Protein AF-A0A2W4R2D0-F1 (afdb_monomer_lite)

Sequence (110 aa):
MAHEDDGELMQRFARGDLRAFEALHSRHRTALYRYLLRHTRDPDVTSDLFQEVWSRVIASRARYEPRARFRTFLFRIAHRGIRPVARGDRGGHGSRCRDGERPERRPGAG

Radius of gyration: 18.16 Å; chains: 1; bounding box: 39×57×39 Å

Secondary structure (DSSP, 8-state):
-----HHHHHHHHHTT-HHHHHHHHHHHHHHHHHHHHHHH--HHHHHHHHHHHHHHHHHHGGG--TTS-HHHHHHHHHHHHHS---------------------------

Structure (mmCIF, N/CA/C/O backbone):
data_AF-A0A2W4R2D0-F1
#
_entry.id   AF-A0A2W4R2D0-F1
#
loop_
_atom_site.group_PDB
_atom_site.id
_atom_site.type_symbol
_atom_site.label_atom_id
_atom_site.label_alt_id
_atom_site.label_comp_id
_atom_site.label_asym_id
_atom_site.label_entity_id
_atom_site.label_seq_id
_atom_site.pdbx_PDB_ins_code
_atom_site.Cartn_x
_atom_site.Cartn_y
_atom_site.Cartn_z
_atom_site.occupancy
_atom_site.B_iso_or_equiv
_atom_site.auth_seq_id
_atom_site.auth_comp_id
_atom_site.auth_asym_id
_atom_site.auth_atom_id
_atom_site.pdbx_PDB_model_num
ATOM 1 N N . MET A 1 1 ? -12.681 -20.465 6.896 1.00 38.19 1 MET A N 1
ATOM 2 C CA . MET A 1 1 ? -11.744 -19.441 7.409 1.00 38.19 1 MET A CA 1
ATOM 3 C C . MET A 1 1 ? -12.446 -18.108 7.251 1.00 38.19 1 MET A C 1
ATOM 5 O O . MET A 1 1 ? -12.884 -17.831 6.143 1.00 38.19 1 MET A O 1
ATOM 9 N N . ALA A 1 2 ? -12.680 -17.368 8.336 1.00 42.38 2 ALA A N 1
ATOM 10 C CA . ALA A 1 2 ? -13.427 -16.115 8.272 1.00 42.38 2 ALA A CA 1
ATOM 11 C C . ALA A 1 2 ? -12.753 -15.169 7.266 1.00 42.38 2 ALA A C 1
ATOM 13 O O . ALA A 1 2 ? -11.568 -14.853 7.392 1.00 42.38 2 ALA A O 1
ATOM 14 N N . HIS A 1 3 ? -13.485 -14.768 6.228 1.00 50.50 3 HIS A N 1
ATOM 15 C CA . HIS A 1 3 ? -13.050 -13.691 5.353 1.00 50.50 3 HIS A CA 1
ATOM 16 C C . HIS A 1 3 ? -13.191 -12.389 6.147 1.00 50.50 3 HIS A C 1
ATOM 18 O O . HIS A 1 3 ? -14.200 -11.708 6.028 1.00 50.50 3 HIS A O 1
ATOM 24 N N . GLU A 1 4 ? -12.211 -12.073 7.001 1.00 63.88 4 GLU A N 1
ATOM 25 C CA . GLU A 1 4 ? -12.078 -10.717 7.542 1.00 63.88 4 GLU A CA 1
ATOM 26 C C . GLU A 1 4 ? -11.997 -9.762 6.351 1.00 63.88 4 GLU A C 1
ATOM 28 O O . GLU A 1 4 ? -11.105 -9.895 5.499 1.00 63.88 4 GLU A O 1
ATOM 33 N N . ASP A 1 5 ? -12.990 -8.880 6.259 1.00 77.25 5 ASP A N 1
ATOM 34 C CA . ASP A 1 5 ? -13.119 -7.909 5.184 1.00 77.25 5 ASP A CA 1
ATOM 35 C C . ASP A 1 5 ? -11.954 -6.916 5.255 1.00 77.25 5 ASP A C 1
ATOM 37 O O . ASP A 1 5 ? -11.498 -6.540 6.342 1.00 77.25 5 ASP A O 1
ATOM 41 N N . ASP A 1 6 ? -11.466 -6.471 4.095 1.00 78.00 6 ASP A N 1
ATOM 42 C CA . ASP A 1 6 ? -10.367 -5.505 4.028 1.00 78.00 6 ASP A CA 1
ATOM 43 C C . ASP A 1 6 ?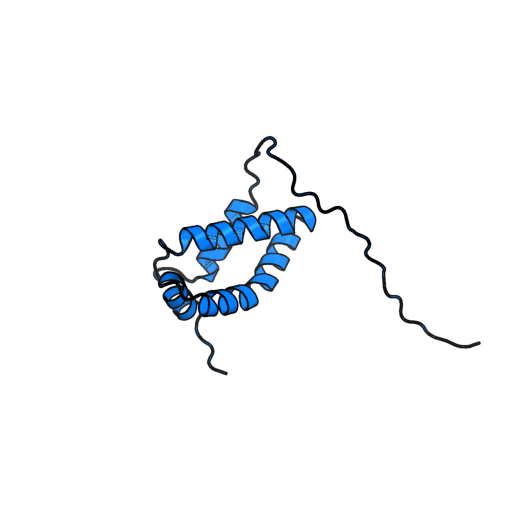 -10.683 -4.234 4.842 1.00 78.00 6 ASP A C 1
ATOM 45 O O . ASP A 1 6 ? -9.779 -3.609 5.401 1.00 78.00 6 ASP A O 1
ATOM 49 N N . GLY A 1 7 ? -11.965 -3.860 4.947 1.00 75.44 7 GLY A N 1
ATOM 50 C CA . GLY A 1 7 ? -12.424 -2.738 5.757 1.00 75.44 7 GLY A CA 1
ATOM 51 C C . GLY A 1 7 ? -12.264 -2.947 7.266 1.00 75.44 7 GLY A C 1
ATOM 52 O O . GLY A 1 7 ? -11.938 -1.995 7.976 1.00 75.44 7 GLY A O 1
ATOM 53 N N . GLU A 1 8 ? -12.447 -4.165 7.778 1.00 82.50 8 GLU A N 1
ATOM 54 C CA . GLU A 1 8 ? -12.295 -4.464 9.209 1.00 82.50 8 GLU A CA 1
ATOM 55 C C . GLU A 1 8 ? -10.818 -4.504 9.612 1.00 82.50 8 GLU A C 1
ATOM 57 O O . GLU A 1 8 ? -10.415 -3.872 10.594 1.00 82.50 8 GLU A O 1
ATOM 62 N N . LEU A 1 9 ? -9.985 -5.155 8.795 1.00 83.56 9 LEU A N 1
ATOM 63 C CA . LEU A 1 9 ? -8.537 -5.178 9.000 1.00 83.56 9 LEU A CA 1
ATOM 64 C C . LEU A 1 9 ? -7.953 -3.760 8.985 1.00 83.56 9 LEU A C 1
ATOM 66 O O . LEU A 1 9 ? -7.088 -3.430 9.797 1.00 83.56 9 LEU A O 1
ATOM 70 N N . MET A 1 10 ? -8.460 -2.884 8.114 1.00 80.38 10 MET A N 1
ATOM 71 C CA . MET A 1 10 ? -7.964 -1.513 8.030 1.00 80.38 10 MET A CA 1
ATOM 72 C C . MET A 1 10 ? -8.386 -0.662 9.234 1.00 80.38 10 MET A C 1
ATOM 74 O O . MET A 1 10 ? -7.611 0.176 9.691 1.00 80.38 10 MET A O 1
ATOM 78 N N . GLN A 1 11 ? -9.573 -0.904 9.799 1.00 82.62 11 GLN A N 1
ATOM 79 C CA . GLN A 1 11 ? -9.995 -0.259 11.047 1.00 82.62 11 GLN A CA 1
ATOM 80 C C . GLN A 1 11 ? -9.126 -0.684 12.232 1.00 82.62 11 GLN A C 1
ATOM 82 O O . GLN A 1 11 ? -8.713 0.164 13.024 1.00 82.62 11 GLN A O 1
ATOM 87 N N . ARG A 1 12 ? -8.806 -1.979 12.346 1.00 85.50 12 ARG A N 1
ATOM 88 C CA . ARG A 1 12 ? -7.878 -2.470 13.376 1.00 85.50 12 ARG A CA 1
ATOM 89 C C . ARG A 1 12 ? -6.481 -1.887 13.181 1.00 85.50 12 ARG A C 1
ATOM 91 O O . ARG A 1 12 ? -5.882 -1.395 14.135 1.00 85.50 12 ARG A O 1
ATOM 98 N N . PHE A 1 13 ? -6.001 -1.828 11.941 1.00 85.19 13 PHE A N 1
ATOM 99 C CA . PHE A 1 13 ? -4.718 -1.203 11.634 1.00 85.19 13 PHE A CA 1
ATOM 100 C C . PHE A 1 13 ? -4.685 0.297 11.958 1.00 85.19 13 PHE A C 1
ATOM 102 O O . PHE A 1 13 ? -3.685 0.787 12.483 1.00 85.19 13 PHE A O 1
ATOM 109 N N . ALA A 1 14 ? -5.773 1.031 11.711 1.00 82.75 14 ALA A N 1
ATOM 110 C CA . ALA A 1 14 ? -5.885 2.441 12.089 1.00 82.75 14 ALA A CA 1
ATOM 111 C C . ALA A 1 14 ? -5.781 2.646 13.613 1.00 82.75 14 ALA A C 1
ATOM 113 O O . ALA A 1 14 ? -5.269 3.671 14.057 1.00 82.75 14 ALA A O 1
ATOM 114 N N . ARG A 1 15 ? -6.192 1.649 14.410 1.00 83.94 15 ARG A N 1
ATOM 115 C CA . ARG A 1 15 ? -6.027 1.615 15.875 1.00 83.94 15 ARG A CA 1
ATOM 116 C C . ARG A 1 15 ? -4.633 1.166 16.335 1.00 83.94 15 ARG A C 1
ATOM 118 O O . ARG A 1 15 ? -4.378 1.152 17.533 1.00 83.94 15 ARG A O 1
ATOM 125 N N . GLY A 1 16 ? -3.737 0.815 15.410 1.00 83.81 16 GLY A N 1
ATOM 126 C CA . GLY A 1 16 ? -2.373 0.369 15.707 1.00 83.81 16 GLY A CA 1
ATOM 127 C C . GLY A 1 16 ? -2.173 -1.149 15.715 1.00 83.81 16 GLY A C 1
ATOM 128 O O . GLY A 1 16 ? -1.087 -1.600 16.069 1.00 83.81 16 GLY A O 1
ATOM 129 N N . ASP A 1 17 ? -3.166 -1.944 15.305 1.00 87.94 17 ASP A N 1
ATOM 130 C CA . ASP A 1 17 ? -3.029 -3.402 15.228 1.00 87.94 17 ASP A CA 1
ATOM 131 C C . ASP A 1 17 ? -2.133 -3.813 14.047 1.00 87.94 17 ASP A C 1
ATOM 133 O O . ASP A 1 17 ? -2.518 -3.737 12.873 1.00 87.94 17 ASP A O 1
ATOM 137 N N . LEU A 1 18 ? -0.914 -4.253 14.364 1.00 85.25 18 LEU A N 1
ATOM 138 C CA . LEU A 1 18 ? 0.060 -4.700 13.371 1.00 85.25 18 LEU A CA 1
ATOM 139 C C . LEU A 1 18 ? -0.343 -6.020 12.699 1.00 85.25 18 LEU A C 1
ATOM 141 O O . LEU A 1 18 ? -0.024 -6.216 11.528 1.00 85.25 18 LEU A O 1
ATOM 145 N N . ARG A 1 19 ? -1.078 -6.905 13.384 1.00 87.94 19 ARG A N 1
ATOM 146 C CA . ARG A 1 19 ? -1.468 -8.209 12.817 1.00 87.94 19 ARG A CA 1
ATOM 147 C C . ARG A 1 19 ? -2.487 -8.031 11.701 1.00 87.94 19 ARG A C 1
ATOM 149 O O . ARG A 1 19 ? -2.425 -8.708 10.674 1.00 87.94 19 ARG A O 1
ATOM 156 N N . ALA A 1 20 ? -3.394 -7.072 11.877 1.00 87.81 20 ALA A N 1
ATOM 157 C CA . ALA A 1 20 ? -4.351 -6.702 10.845 1.00 87.81 20 ALA A CA 1
ATOM 158 C C . ALA A 1 20 ? -3.652 -6.140 9.592 1.00 87.81 20 ALA A C 1
ATOM 160 O O . ALA A 1 20 ? -4.031 -6.458 8.461 1.00 87.81 20 ALA A O 1
ATOM 161 N N . PHE A 1 21 ? -2.576 -5.369 9.787 1.00 84.69 21 PHE A N 1
ATOM 162 C CA . PHE A 1 21 ? -1.721 -4.916 8.693 1.00 84.69 21 PHE A CA 1
ATOM 163 C C . PHE A 1 21 ? -0.996 -6.058 7.998 1.00 84.69 21 PHE A C 1
ATOM 165 O O . PHE A 1 21 ? -1.007 -6.093 6.775 1.00 84.69 21 PHE A O 1
ATOM 172 N N . GLU A 1 22 ? -0.396 -6.997 8.727 1.00 87.50 22 GLU A N 1
ATOM 173 C CA . GLU A 1 22 ? 0.288 -8.140 8.112 1.00 87.50 22 GLU A CA 1
ATOM 174 C C . GLU A 1 22 ? -0.660 -8.969 7.239 1.00 87.50 22 GLU A C 1
ATOM 176 O O . GLU A 1 22 ? -0.293 -9.366 6.129 1.00 87.50 22 GLU A O 1
ATOM 181 N N . ALA A 1 23 ? -1.901 -9.171 7.690 1.00 88.50 23 ALA A N 1
ATOM 182 C CA . ALA A 1 23 ? -2.929 -9.860 6.916 1.00 88.50 23 ALA A CA 1
ATOM 183 C C . ALA A 1 23 ? -3.280 -9.104 5.621 1.00 88.50 23 ALA A C 1
ATOM 185 O O . ALA A 1 23 ? -3.278 -9.701 4.539 1.00 88.50 23 ALA A O 1
ATOM 186 N N . LEU A 1 24 ? -3.522 -7.789 5.703 1.00 85.31 24 LEU A N 1
ATOM 187 C CA . LEU A 1 24 ? -3.752 -6.930 4.531 1.00 85.31 24 LEU A CA 1
ATOM 188 C C . LEU A 1 24 ? -2.545 -6.929 3.589 1.00 85.31 24 LEU A C 1
ATOM 190 O O . LEU A 1 24 ? -2.680 -7.131 2.381 1.00 85.31 24 LEU A O 1
ATOM 194 N N . HIS A 1 25 ? -1.354 -6.736 4.143 1.00 85.44 25 HIS A N 1
ATOM 195 C CA . HIS A 1 25 ? -0.102 -6.680 3.413 1.00 85.44 25 HIS A CA 1
ATOM 196 C C . HIS 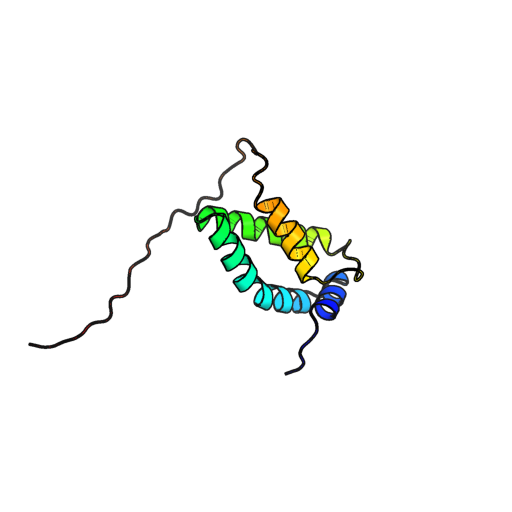A 1 25 ? 0.146 -7.981 2.655 1.00 85.44 25 HIS A C 1
ATOM 198 O O . HIS A 1 25 ? 0.379 -7.956 1.451 1.00 85.44 25 HIS A O 1
ATOM 204 N N . SER A 1 26 ? 0.017 -9.134 3.312 1.00 86.44 26 SER A N 1
ATOM 205 C CA . SER A 1 26 ? 0.243 -10.436 2.680 1.00 86.44 26 SER A CA 1
ATOM 206 C C . SER A 1 26 ? -0.760 -10.734 1.559 1.00 86.44 26 SER A C 1
ATOM 208 O O . SER A 1 26 ? -0.373 -11.285 0.526 1.00 86.44 26 SER A O 1
ATOM 210 N N . ARG A 1 27 ? -2.024 -10.312 1.710 1.00 86.75 27 ARG A N 1
ATOM 211 C CA . ARG A 1 27 ? -3.060 -10.462 0.672 1.00 86.75 27 ARG A CA 1
ATOM 212 C C . ARG A 1 27 ? -2.811 -9.560 -0.537 1.00 86.75 27 ARG A C 1
ATOM 214 O O . ARG A 1 27 ? -2.930 -10.008 -1.676 1.00 86.75 27 ARG A O 1
ATOM 221 N N . HIS A 1 28 ? -2.450 -8.298 -0.304 1.00 85.44 28 HIS A N 1
ATOM 222 C CA . HIS A 1 28 ? -2.347 -7.295 -1.369 1.00 85.44 28 HIS A CA 1
ATOM 223 C C . HIS A 1 28 ? -0.942 -7.172 -1.970 1.00 85.44 28 HIS A C 1
ATOM 225 O O . HIS A 1 28 ? -0.829 -6.714 -3.107 1.00 85.44 28 HIS A O 1
ATOM 231 N N . ARG A 1 29 ? 0.123 -7.628 -1.288 1.00 85.75 29 ARG A N 1
ATOM 232 C CA . ARG A 1 29 ? 1.514 -7.513 -1.776 1.00 85.75 29 ARG A CA 1
ATOM 233 C C . ARG A 1 29 ? 1.693 -8.113 -3.163 1.00 85.75 29 ARG A C 1
ATOM 235 O O . ARG A 1 29 ? 2.261 -7.468 -4.034 1.00 85.75 29 ARG A O 1
ATOM 242 N N . THR A 1 30 ? 1.169 -9.315 -3.400 1.00 86.88 30 THR A N 1
ATOM 243 C CA . THR A 1 30 ? 1.366 -10.030 -4.666 1.00 86.88 30 THR A CA 1
ATOM 244 C C . THR A 1 30 ? 0.600 -9.358 -5.799 1.00 86.88 30 THR A C 1
ATOM 246 O O . THR A 1 30 ? 1.120 -9.233 -6.907 1.00 86.88 30 THR A O 1
ATOM 249 N N . ALA A 1 31 ? -0.621 -8.889 -5.526 1.00 86.56 31 ALA A N 1
ATOM 250 C CA . ALA A 1 31 ? -1.435 -8.173 -6.502 1.00 86.56 31 ALA A CA 1
ATOM 251 C C . ALA A 1 31 ? -0.817 -6.811 -6.857 1.00 86.56 31 ALA A C 1
ATOM 253 O O . ALA A 1 31 ? -0.703 -6.483 -8.038 1.00 86.56 31 ALA A O 1
ATOM 254 N N . LEU A 1 32 ? -0.366 -6.055 -5.851 1.00 86.56 32 LEU A N 1
ATOM 255 C CA . LEU A 1 32 ? 0.290 -4.764 -6.035 1.00 86.56 32 LEU A CA 1
ATOM 256 C C . LEU A 1 32 ? 1.619 -4.913 -6.777 1.00 86.56 32 LEU A C 1
ATOM 258 O O . LEU A 1 32 ? 1.853 -4.196 -7.741 1.00 86.56 32 LEU A O 1
ATOM 262 N N . TYR A 1 33 ? 2.463 -5.865 -6.376 1.00 87.44 33 TYR A N 1
ATOM 263 C CA . TYR A 1 33 ? 3.759 -6.090 -7.013 1.00 87.44 33 TYR A CA 1
ATOM 264 C C . TYR A 1 33 ? 3.595 -6.476 -8.488 1.00 87.44 33 TYR A C 1
ATOM 266 O O . TYR A 1 33 ? 4.236 -5.892 -9.356 1.00 87.44 33 TYR A O 1
ATOM 274 N N . ARG A 1 34 ? 2.665 -7.389 -8.807 1.00 87.88 34 ARG A N 1
ATOM 275 C CA . ARG A 1 34 ? 2.337 -7.742 -10.202 1.00 87.88 34 ARG A CA 1
ATOM 276 C C . ARG A 1 34 ? 1.792 -6.557 -10.996 1.00 87.88 34 ARG A C 1
ATOM 278 O O . ARG A 1 34 ? 2.097 -6.427 -12.180 1.00 87.88 34 ARG A O 1
ATOM 285 N N . TYR A 1 35 ? 0.978 -5.714 -10.364 1.00 86.94 35 TYR A N 1
ATOM 286 C CA . TYR A 1 35 ? 0.454 -4.503 -10.985 1.00 86.94 35 TYR A CA 1
ATOM 287 C C . TYR A 1 35 ? 1.579 -3.516 -11.301 1.00 86.94 35 TYR A C 1
ATOM 289 O O . TYR A 1 35 ? 1.683 -3.077 -12.442 1.00 86.94 35 TYR A O 1
ATOM 297 N N . LEU A 1 36 ? 2.450 -3.221 -10.333 1.00 86.50 36 LEU A N 1
ATOM 298 C CA . LEU A 1 36 ? 3.597 -2.332 -10.512 1.00 86.50 36 LEU A CA 1
ATOM 299 C C . LEU A 1 36 ? 4.547 -2.867 -11.587 1.00 86.50 36 LEU A C 1
ATOM 301 O O . LEU A 1 36 ? 4.827 -2.143 -12.536 1.00 86.50 36 LEU A O 1
ATOM 305 N N . LEU A 1 37 ? 4.913 -4.151 -11.528 1.00 87.81 37 LEU A N 1
ATOM 306 C CA . LEU A 1 37 ? 5.797 -4.792 -12.505 1.00 87.81 37 LEU A CA 1
ATOM 307 C C . LEU A 1 37 ? 5.250 -4.719 -13.938 1.00 87.81 37 LEU A C 1
ATOM 309 O O . LEU A 1 37 ? 6.011 -4.533 -14.884 1.00 87.81 37 LEU A O 1
ATOM 313 N N . ARG A 1 38 ? 3.926 -4.825 -14.123 1.00 87.69 38 ARG A N 1
ATOM 314 C CA . ARG A 1 38 ? 3.296 -4.644 -15.443 1.00 87.69 38 ARG A CA 1
ATOM 315 C C . ARG A 1 38 ? 3.428 -3.219 -15.987 1.00 87.69 38 ARG A C 1
ATOM 317 O O . ARG A 1 38 ? 3.419 -3.058 -17.206 1.00 87.69 38 ARG A O 1
ATOM 324 N N . HIS A 1 39 ? 3.519 -2.216 -15.115 1.00 84.62 39 HIS A N 1
ATOM 325 C CA . HIS A 1 39 ? 3.606 -0.805 -15.501 1.00 84.62 39 HIS A CA 1
ATOM 326 C C . HIS A 1 39 ? 5.052 -0.333 -15.677 1.00 84.62 39 HIS A C 1
ATOM 328 O O . HIS A 1 39 ? 5.337 0.370 -16.639 1.00 84.62 39 HIS A O 1
ATOM 334 N N . THR A 1 40 ? 5.960 -0.720 -14.782 1.00 84.69 40 THR A N 1
ATOM 335 C CA . THR A 1 40 ? 7.377 -0.321 -14.823 1.00 84.69 40 THR A CA 1
ATOM 336 C C . THR A 1 40 ? 8.212 -1.204 -15.741 1.00 84.69 40 THR A C 1
ATOM 338 O O . THR A 1 40 ? 9.172 -0.719 -16.327 1.00 84.69 40 THR A O 1
ATOM 341 N N . ARG A 1 41 ? 7.862 -2.495 -15.866 1.00 85.06 41 ARG A N 1
ATOM 342 C CA . ARG A 1 41 ? 8.633 -3.540 -16.573 1.00 85.06 41 ARG A CA 1
ATOM 343 C C . ARG A 1 41 ? 10.066 -3.735 -16.065 1.00 85.06 41 ARG A C 1
ATOM 345 O O . ARG A 1 41 ? 10.824 -4.480 -16.677 1.00 85.06 41 ARG A O 1
ATOM 352 N N . ASP A 1 42 ? 10.403 -3.135 -14.929 1.00 82.81 42 ASP A N 1
ATOM 353 C CA . ASP A 1 42 ? 11.705 -3.236 -14.286 1.00 82.81 42 ASP A CA 1
ATOM 354 C C . ASP A 1 42 ? 11.520 -3.626 -12.809 1.00 82.81 42 ASP A C 1
ATOM 356 O O . ASP A 1 42 ? 10.781 -2.944 -12.087 1.00 82.81 42 ASP A O 1
ATOM 360 N N . PRO A 1 43 ? 12.110 -4.739 -12.339 1.00 83.38 43 PRO A N 1
ATOM 361 C CA . PRO A 1 43 ? 11.908 -5.207 -10.973 1.00 83.38 43 PRO A CA 1
ATOM 362 C C . PRO A 1 43 ? 12.617 -4.348 -9.918 1.00 83.38 43 PRO A C 1
ATOM 364 O O . PRO A 1 43 ? 12.155 -4.338 -8.778 1.00 83.38 43 PRO A O 1
ATOM 367 N N . ASP A 1 44 ? 13.670 -3.612 -10.281 1.00 83.81 44 ASP A N 1
ATOM 368 C CA . ASP A 1 44 ? 14.402 -2.713 -9.382 1.00 83.81 44 ASP A CA 1
ATOM 369 C C . ASP A 1 44 ? 13.517 -1.504 -9.047 1.00 83.81 44 ASP A C 1
ATOM 371 O O . ASP A 1 44 ? 13.149 -1.278 -7.892 1.00 83.81 44 ASP A O 1
ATOM 375 N N . VAL A 1 45 ? 12.995 -0.849 -10.092 1.00 84.56 45 VAL A N 1
ATOM 376 C CA . VAL A 1 45 ? 12.010 0.240 -9.969 1.00 84.56 45 VAL A CA 1
ATOM 377 C C . VAL A 1 45 ? 10.728 -0.250 -9.291 1.00 84.56 45 VAL A C 1
ATOM 379 O O . VAL A 1 45 ? 10.108 0.468 -8.509 1.00 84.56 45 VAL A O 1
ATOM 382 N N . THR A 1 46 ? 10.305 -1.487 -9.567 1.00 87.50 46 THR A N 1
ATOM 383 C CA . THR A 1 46 ? 9.127 -2.082 -8.915 1.00 87.50 46 THR A CA 1
ATOM 384 C C . THR A 1 46 ? 9.326 -2.217 -7.411 1.00 87.50 46 THR A C 1
ATOM 386 O O . THR A 1 46 ? 8.391 -1.938 -6.663 1.00 87.50 46 THR A O 1
ATOM 389 N N . SER A 1 47 ? 10.506 -2.657 -6.972 1.00 86.00 47 SER A N 1
ATOM 390 C CA . SER A 1 47 ? 10.824 -2.827 -5.553 1.00 86.00 47 SER A CA 1
ATOM 391 C C . SER A 1 47 ? 10.821 -1.484 -4.819 1.00 86.00 47 SER A C 1
ATOM 393 O O . SER A 1 47 ? 10.176 -1.356 -3.775 1.00 86.00 47 SER A O 1
ATOM 395 N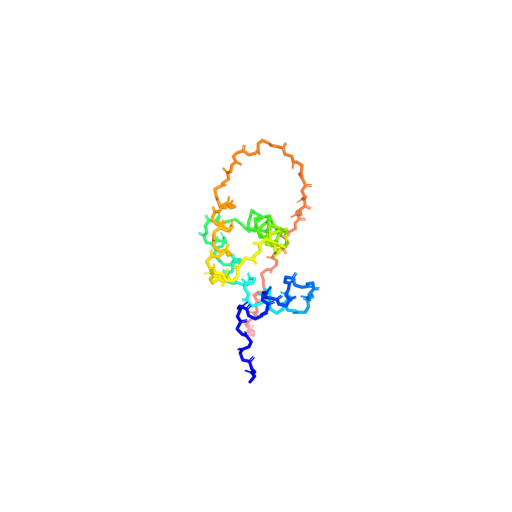 N . ASP A 1 48 ? 11.442 -0.465 -5.418 1.00 85.12 48 ASP A N 1
ATOM 396 C CA . ASP A 1 48 ? 11.474 0.901 -4.884 1.00 85.12 48 ASP A CA 1
ATOM 397 C C . ASP A 1 48 ? 10.059 1.497 -4.761 1.00 85.12 48 ASP A C 1
ATOM 399 O O . ASP A 1 48 ? 9.622 1.909 -3.681 1.00 85.12 48 ASP A O 1
ATOM 403 N N . LEU A 1 49 ? 9.263 1.413 -5.835 1.00 85.62 49 LEU A N 1
ATOM 404 C CA . LEU A 1 49 ? 7.870 1.862 -5.818 1.00 85.62 49 LEU A CA 1
ATOM 405 C C . LEU A 1 49 ? 7.012 1.071 -4.833 1.00 85.62 49 LEU A C 1
ATOM 407 O O . LEU A 1 49 ? 6.118 1.638 -4.206 1.00 85.62 49 LEU A O 1
ATOM 411 N N . PHE A 1 50 ? 7.240 -0.234 -4.699 1.00 87.62 50 PHE A N 1
ATOM 412 C CA . PHE A 1 50 ? 6.508 -1.067 -3.753 1.00 87.62 50 PHE A CA 1
ATOM 413 C C . PHE A 1 50 ? 6.740 -0.582 -2.320 1.00 87.62 50 PHE A C 1
ATOM 415 O O . PHE A 1 50 ? 5.769 -0.362 -1.591 1.00 87.62 50 PHE A O 1
ATOM 422 N N . GLN A 1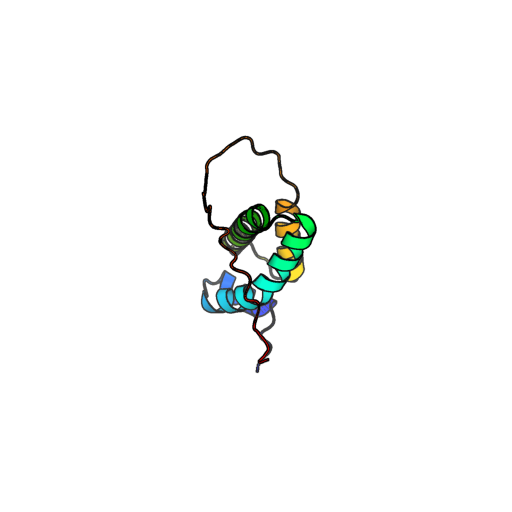 51 ? 7.999 -0.351 -1.936 1.00 86.44 51 GLN A N 1
ATOM 423 C CA . GLN A 1 51 ? 8.352 0.206 -0.628 1.00 86.44 51 GLN A CA 1
ATOM 424 C C . GLN A 1 51 ? 7.712 1.583 -0.406 1.00 86.44 51 GLN A C 1
ATOM 426 O O . GLN A 1 51 ? 7.045 1.791 0.610 1.00 86.44 51 GLN A O 1
ATOM 431 N N . GLU A 1 52 ? 7.832 2.496 -1.372 1.00 86.56 52 GLU A N 1
ATOM 432 C CA . GLU A 1 52 ? 7.265 3.848 -1.288 1.00 86.56 52 GLU A CA 1
ATOM 433 C C . GLU A 1 52 ? 5.733 3.824 -1.141 1.00 86.56 52 GLU A C 1
ATOM 435 O O . GLU A 1 52 ? 5.156 4.548 -0.322 1.00 86.56 52 GLU A O 1
ATOM 440 N N . VAL A 1 53 ? 5.044 2.964 -1.900 1.00 88.50 53 VAL A N 1
ATOM 441 C CA . VAL A 1 53 ? 3.583 2.812 -1.823 1.00 88.50 53 VAL A CA 1
ATOM 442 C C . VAL A 1 53 ? 3.163 2.336 -0.435 1.00 88.50 53 VAL A C 1
ATOM 444 O O . VAL A 1 53 ? 2.259 2.931 0.157 1.00 88.50 53 VAL A O 1
ATOM 447 N N . TRP A 1 54 ? 3.824 1.318 0.118 1.00 86.75 54 TRP A N 1
ATOM 448 C CA . TRP A 1 54 ? 3.507 0.827 1.462 1.00 86.75 54 TRP A CA 1
ATOM 449 C C . TRP A 1 54 ? 3.840 1.834 2.556 1.00 86.75 54 TRP A C 1
ATOM 451 O O . TRP A 1 54 ? 3.032 2.023 3.467 1.00 86.75 54 TRP A O 1
ATOM 461 N N . SER A 1 55 ? 4.962 2.542 2.441 1.00 86.56 55 SER A N 1
ATOM 462 C CA . SER A 1 55 ? 5.339 3.601 3.381 1.00 86.56 55 SER A CA 1
ATOM 463 C C . SER A 1 55 ? 4.266 4.697 3.438 1.00 86.56 55 SER A C 1
ATOM 465 O O . SER A 1 55 ? 3.803 5.090 4.512 1.00 86.56 55 SER A O 1
ATOM 467 N N . ARG A 1 56 ? 3.735 5.103 2.275 1.00 85.50 56 ARG A N 1
ATOM 468 C CA . ARG A 1 56 ? 2.610 6.049 2.185 1.00 85.50 56 ARG A CA 1
ATOM 469 C C . ARG A 1 56 ? 1.310 5.503 2.763 1.00 85.50 56 ARG A C 1
ATOM 471 O O . ARG A 1 56 ? 0.564 6.276 3.365 1.00 85.50 56 ARG A O 1
ATOM 478 N N . VAL A 1 57 ? 1.022 4.210 2.594 1.00 84.56 57 VAL A N 1
ATOM 479 C CA . VAL A 1 57 ? -0.144 3.554 3.213 1.00 84.56 57 VAL A CA 1
ATOM 480 C C . VAL A 1 57 ? -0.036 3.617 4.736 1.00 84.56 57 VAL A C 1
ATOM 482 O O . VAL A 1 57 ? -0.994 4.026 5.389 1.00 84.56 57 VAL A O 1
ATOM 485 N N . ILE A 1 58 ? 1.131 3.287 5.297 1.00 85.06 58 ILE A N 1
ATOM 486 C CA . ILE A 1 58 ? 1.381 3.337 6.744 1.00 85.06 58 ILE A CA 1
ATOM 487 C C . ILE A 1 58 ? 1.258 4.775 7.260 1.00 85.06 58 ILE A C 1
ATOM 489 O O . ILE A 1 58 ? 0.563 5.003 8.245 1.00 85.06 58 ILE A O 1
ATOM 493 N N . ALA A 1 59 ? 1.851 5.758 6.577 1.00 84.69 59 ALA A N 1
ATOM 494 C CA . ALA A 1 59 ? 1.748 7.169 6.960 1.00 84.69 59 ALA A CA 1
ATOM 495 C C . ALA A 1 59 ? 0.304 7.698 6.891 1.00 84.69 59 ALA A C 1
ATOM 497 O O . ALA A 1 59 ? -0.131 8.495 7.720 1.00 84.69 59 ALA A O 1
ATOM 498 N N . SER A 1 60 ? -0.466 7.229 5.910 1.00 82.00 60 SER A N 1
ATOM 499 C CA . SER A 1 60 ? -1.845 7.664 5.687 1.00 82.00 60 SER A CA 1
ATOM 500 C C . SER A 1 60 ? -2.872 6.884 6.513 1.00 82.00 60 SER A C 1
ATOM 502 O O . SER A 1 60 ? -4.034 7.285 6.542 1.00 82.00 60 SER A O 1
ATOM 504 N N . ARG A 1 61 ? -2.477 5.808 7.212 1.00 80.69 61 ARG A N 1
ATOM 505 C CA . ARG A 1 61 ? -3.384 4.975 8.025 1.00 80.69 61 ARG A CA 1
ATOM 506 C C . ARG A 1 61 ? -4.132 5.778 9.086 1.00 80.69 61 ARG A C 1
ATOM 508 O O . ARG A 1 61 ? -5.301 5.523 9.333 1.00 80.69 61 ARG A O 1
ATOM 515 N N . ALA A 1 62 ? -3.470 6.783 9.663 1.00 74.50 62 ALA A N 1
ATOM 516 C CA . ALA A 1 62 ? -4.042 7.652 10.689 1.00 74.50 62 ALA A CA 1
ATOM 517 C C . ALA A 1 62 ? -5.125 8.592 10.133 1.00 74.50 62 ALA A C 1
ATOM 519 O O . ALA A 1 62 ? -5.947 9.104 10.882 1.00 74.50 62 ALA A O 1
ATOM 520 N N . ARG A 1 63 ? -5.126 8.821 8.813 1.00 73.19 63 ARG A N 1
ATOM 521 C CA . ARG A 1 63 ? -6.119 9.627 8.088 1.00 73.19 63 ARG A CA 1
ATOM 522 C C . ARG A 1 63 ? -7.081 8.767 7.268 1.00 73.19 63 ARG A C 1
ATOM 524 O O . ARG A 1 63 ? -7.832 9.304 6.457 1.00 73.19 63 ARG A O 1
ATOM 531 N N . TYR A 1 64 ? -7.024 7.444 7.412 1.00 69.31 64 TYR A N 1
ATOM 532 C CA . TYR A 1 64 ? -7.896 6.557 6.663 1.00 69.31 64 TYR A CA 1
ATOM 533 C C . TYR A 1 64 ? -9.327 6.680 7.190 1.00 69.31 64 TYR A C 1
ATOM 535 O O . TYR A 1 64 ? -9.624 6.270 8.310 1.00 69.31 64 TYR A O 1
ATOM 543 N N . GLU A 1 65 ? -10.220 7.226 6.366 1.00 65.38 65 GLU A N 1
ATOM 544 C CA . GLU A 1 65 ? -11.657 7.173 6.613 1.00 65.38 65 GLU A CA 1
ATOM 545 C C . GLU A 1 65 ? -12.258 5.937 5.924 1.00 65.38 65 GLU A C 1
ATOM 547 O O . GLU A 1 65 ? -12.034 5.740 4.724 1.00 65.38 65 GLU A O 1
ATOM 552 N N . PRO A 1 66 ? -13.110 5.149 6.607 1.00 64.69 66 PRO A N 1
ATOM 553 C CA . PRO A 1 66 ? -13.784 3.978 6.035 1.00 64.69 66 PRO A CA 1
ATOM 554 C C . PRO A 1 66 ? -14.845 4.318 4.965 1.00 64.69 66 PRO A C 1
ATOM 556 O O . PRO A 1 66 ? -15.662 3.477 4.604 1.00 64.69 66 PRO A O 1
ATOM 559 N N . ARG A 1 67 ? -14.836 5.539 4.415 1.00 64.25 67 ARG A N 1
ATOM 560 C CA . ARG A 1 67 ? -15.725 5.979 3.329 1.00 64.25 67 ARG A CA 1
ATOM 561 C C . ARG A 1 67 ? -15.419 5.327 1.979 1.00 64.25 67 ARG A C 1
ATOM 563 O O . ARG A 1 67 ? -16.287 5.311 1.111 1.00 64.25 67 ARG A O 1
ATOM 570 N N . ALA A 1 68 ? -14.206 4.815 1.772 1.00 65.25 68 ALA A N 1
ATOM 571 C CA . ALA A 1 68 ? -13.794 4.194 0.514 1.00 65.25 68 ALA A CA 1
ATOM 572 C C . ALA A 1 68 ? -13.179 2.810 0.747 1.00 65.25 68 ALA A C 1
ATOM 574 O O . ALA A 1 68 ? -12.513 2.577 1.750 1.00 65.25 68 ALA A O 1
ATOM 575 N N . ARG A 1 69 ? -13.363 1.892 -0.213 1.00 75.75 69 ARG A N 1
ATOM 576 C CA . ARG A 1 69 ? -12.751 0.553 -0.172 1.00 75.75 69 ARG A CA 1
ATOM 577 C C . ARG A 1 69 ? -11.223 0.675 -0.141 1.00 75.75 69 ARG A C 1
ATOM 579 O O . ARG A 1 69 ? -10.655 1.420 -0.945 1.00 75.75 69 ARG A O 1
ATOM 586 N N . PHE A 1 70 ? -10.561 -0.126 0.697 1.00 77.75 70 PHE A N 1
ATOM 587 C CA . PHE A 1 70 ? -9.094 -0.170 0.813 1.00 77.75 70 PHE A CA 1
ATOM 588 C C . PHE A 1 70 ? -8.407 -0.310 -0.550 1.00 77.75 70 PHE A C 1
ATOM 590 O O . PHE A 1 70 ? -7.446 0.392 -0.854 1.00 77.75 70 PHE A O 1
ATOM 597 N N . ARG A 1 71 ? -8.967 -1.154 -1.423 1.00 78.19 71 ARG A N 1
ATOM 598 C CA . ARG A 1 71 ? -8.476 -1.364 -2.787 1.00 78.19 71 ARG A CA 1
ATOM 599 C C . ARG A 1 71 ? -8.389 -0.052 -3.583 1.00 78.19 71 ARG A C 1
ATOM 601 O O . ARG A 1 71 ? -7.362 0.219 -4.194 1.00 78.19 71 ARG A O 1
ATOM 608 N N . THR A 1 72 ? -9.418 0.794 -3.533 1.00 81.69 72 THR A N 1
ATOM 609 C CA . THR A 1 72 ? -9.437 2.101 -4.218 1.00 81.69 72 THR A CA 1
ATOM 610 C C . THR A 1 72 ? -8.354 3.030 -3.678 1.00 81.69 72 THR A C 1
ATOM 612 O O . THR A 1 72 ? -7.659 3.695 -4.445 1.00 81.69 72 THR A O 1
ATOM 615 N N . PHE A 1 73 ? -8.175 3.048 -2.358 1.00 82.31 73 PHE A N 1
ATOM 616 C CA . PHE A 1 73 ? -7.128 3.821 -1.701 1.00 82.31 73 PHE A CA 1
ATOM 617 C C . PHE A 1 73 ? -5.719 3.342 -2.094 1.00 82.31 73 PHE A C 1
ATOM 619 O O . PHE A 1 73 ? -4.877 4.158 -2.476 1.00 82.31 73 PHE A O 1
ATOM 626 N N . LEU A 1 74 ? -5.490 2.026 -2.105 1.00 82.94 74 LEU A N 1
ATOM 627 C CA . LEU A 1 74 ? -4.217 1.418 -2.490 1.00 82.94 74 LEU A CA 1
ATOM 628 C C . LEU A 1 74 ? -3.848 1.746 -3.942 1.00 82.94 74 LEU A C 1
ATOM 630 O O . LEU A 1 74 ? -2.747 2.227 -4.207 1.00 82.94 74 LEU A O 1
ATOM 634 N N . PHE A 1 75 ? -4.782 1.560 -4.882 1.00 81.12 75 PHE A N 1
ATOM 635 C CA . PHE A 1 75 ? -4.540 1.885 -6.292 1.00 81.12 75 PHE A CA 1
ATOM 636 C C . PHE A 1 75 ? -4.322 3.383 -6.519 1.00 81.12 75 PHE A C 1
ATOM 638 O O . PHE A 1 75 ? -3.530 3.755 -7.383 1.00 81.12 75 PHE A O 1
ATOM 645 N N . ARG A 1 76 ? -4.945 4.256 -5.718 1.00 84.00 76 ARG A N 1
ATOM 646 C CA . ARG A 1 76 ? -4.701 5.704 -5.778 1.00 84.00 76 ARG A CA 1
ATOM 647 C C . ARG A 1 76 ? -3.264 6.062 -5.392 1.00 84.00 76 ARG A C 1
ATOM 649 O O . ARG A 1 76 ? -2.658 6.917 -6.040 1.00 84.00 76 ARG A O 1
ATOM 656 N N . ILE A 1 77 ? -2.713 5.416 -4.363 1.00 84.19 77 ILE A N 1
ATOM 657 C CA . ILE A 1 77 ? -1.312 5.604 -3.957 1.00 84.19 77 ILE A CA 1
ATOM 658 C C . ILE A 1 77 ? -0.372 5.001 -5.004 1.00 84.19 77 ILE A C 1
ATOM 660 O O . ILE A 1 77 ? 0.558 5.684 -5.432 1.00 84.19 77 ILE A O 1
ATOM 664 N N . ALA A 1 78 ? -0.652 3.781 -5.473 1.00 83.06 78 ALA A N 1
ATOM 665 C CA . ALA A 1 78 ? 0.130 3.118 -6.515 1.00 83.06 78 ALA A CA 1
ATOM 666 C C . ALA A 1 78 ? 0.204 3.960 -7.796 1.00 83.06 78 ALA A C 1
ATOM 668 O O . ALA A 1 78 ? 1.287 4.205 -8.318 1.00 83.06 78 ALA A O 1
ATOM 669 N N . HIS A 1 79 ? -0.925 4.500 -8.259 1.00 81.56 79 HIS A N 1
ATOM 670 C CA . HIS A 1 79 ? -0.967 5.380 -9.427 1.00 81.56 79 HIS A CA 1
ATOM 671 C C . HIS A 1 79 ? -0.151 6.668 -9.212 1.00 81.56 79 HIS A C 1
ATOM 673 O O . HIS A 1 79 ? 0.503 7.151 -10.140 1.00 81.56 79 HIS A O 1
ATOM 679 N N . ARG A 1 80 ? -0.159 7.241 -8.001 1.00 77.44 80 ARG A N 1
ATOM 680 C CA . ARG A 1 80 ? 0.698 8.393 -7.668 1.00 77.44 80 ARG A CA 1
ATOM 681 C C . ARG A 1 80 ? 2.188 8.050 -7.654 1.00 77.44 80 ARG A C 1
ATOM 683 O O . ARG A 1 80 ? 2.976 8.956 -7.881 1.00 77.44 80 ARG A O 1
ATOM 690 N N . GLY A 1 81 ? 2.558 6.806 -7.355 1.00 72.12 81 GLY A N 1
ATOM 691 C CA . GLY A 1 81 ? 3.939 6.322 -7.446 1.00 72.12 81 GLY A CA 1
ATOM 692 C C . GLY A 1 81 ? 4.375 6.049 -8.888 1.00 72.12 81 GLY A C 1
ATOM 693 O O . GLY A 1 81 ? 5.483 6.401 -9.261 1.00 72.12 81 GLY A O 1
ATOM 694 N N . ILE A 1 82 ? 3.480 5.496 -9.718 1.00 72.19 82 ILE A N 1
ATOM 695 C CA . ILE A 1 82 ? 3.763 5.180 -11.131 1.00 72.19 82 ILE A CA 1
ATOM 696 C C . ILE A 1 82 ? 4.081 6.427 -11.950 1.00 72.19 82 ILE A C 1
ATOM 698 O O . ILE A 1 82 ? 4.880 6.333 -12.871 1.00 72.19 82 ILE A O 1
ATOM 702 N N . ARG A 1 83 ? 3.466 7.581 -11.650 1.00 63.19 83 ARG A N 1
ATOM 703 C CA . ARG A 1 83 ? 3.920 8.859 -12.211 1.00 63.19 83 ARG A CA 1
ATOM 704 C C . ARG A 1 83 ? 5.239 9.194 -11.523 1.00 63.19 83 ARG A C 1
ATOM 706 O O . ARG A 1 83 ? 5.184 9.677 -10.389 1.00 63.19 83 ARG A O 1
ATOM 713 N N . PRO A 1 84 ? 6.399 8.992 -12.164 1.00 56.09 84 PRO A N 1
ATOM 714 C CA . PRO A 1 84 ? 7.629 9.475 -11.588 1.00 56.09 84 PRO A CA 1
ATOM 715 C C . PRO A 1 84 ? 7.508 10.996 -11.680 1.00 56.09 84 PRO A C 1
ATOM 717 O O . PRO A 1 84 ? 7.594 11.577 -12.761 1.00 56.09 84 PRO A O 1
ATOM 720 N N . VAL A 1 85 ? 7.223 11.671 -10.564 1.00 52.34 85 VAL A N 1
ATOM 721 C CA . VAL A 1 85 ? 7.643 13.067 -10.468 1.00 52.34 85 VAL A CA 1
ATOM 722 C C . VAL A 1 85 ? 9.149 12.983 -10.619 1.00 52.34 85 VAL A C 1
ATOM 724 O O . VAL A 1 85 ? 9.768 12.262 -9.842 1.00 52.34 85 VAL A O 1
ATOM 727 N N . ALA A 1 86 ? 9.698 13.581 -11.675 1.00 50.31 86 ALA A N 1
ATOM 728 C CA . ALA A 1 86 ? 11.128 13.609 -11.938 1.00 50.31 86 ALA A CA 1
ATOM 729 C C . ALA A 1 86 ? 11.827 14.181 -10.697 1.00 50.31 86 ALA A C 1
ATOM 731 O O . ALA A 1 86 ? 11.949 15.391 -10.528 1.00 50.31 86 ALA A O 1
ATOM 732 N N . ARG A 1 87 ? 12.180 13.311 -9.751 1.00 50.09 87 ARG A N 1
ATOM 733 C CA . ARG A 1 87 ? 12.971 13.663 -8.588 1.00 50.09 87 ARG A CA 1
ATOM 734 C C . ARG A 1 87 ? 14.389 13.462 -9.052 1.00 50.09 87 ARG A C 1
ATOM 736 O O . ARG A 1 87 ? 14.853 12.330 -9.139 1.00 50.09 87 ARG A O 1
ATOM 743 N N . GLY A 1 88 ? 15.019 14.576 -9.411 1.00 54.19 88 GLY A N 1
ATOM 744 C CA . GLY A 1 88 ? 16.466 14.641 -9.469 1.00 54.19 88 GLY A CA 1
ATOM 745 C C . GLY A 1 88 ? 17.026 13.993 -8.208 1.00 54.19 88 GLY A C 1
ATOM 746 O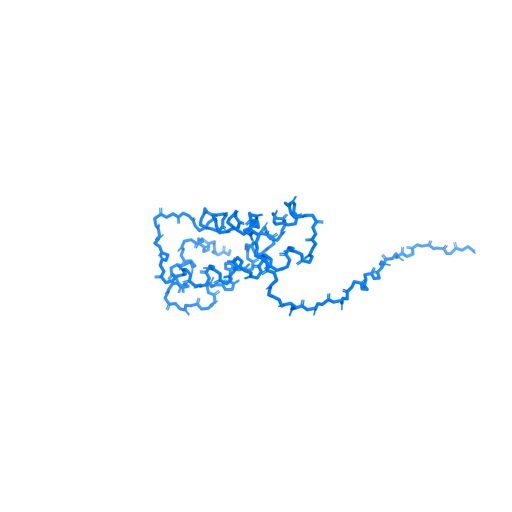 O . GLY A 1 88 ? 16.560 14.284 -7.104 1.00 54.19 88 GLY A O 1
ATOM 747 N N . ASP A 1 89 ? 17.915 13.040 -8.452 1.00 56.28 89 ASP A N 1
ATOM 748 C CA . ASP A 1 89 ? 18.934 12.512 -7.559 1.00 56.28 89 ASP A CA 1
ATOM 749 C C . ASP A 1 89 ? 18.708 12.764 -6.061 1.00 56.28 89 ASP A C 1
ATOM 751 O O . ASP A 1 89 ? 18.979 13.849 -5.546 1.00 56.28 89 ASP A O 1
ATOM 755 N N . ARG A 1 90 ? 18.257 11.723 -5.355 1.00 47.44 90 ARG A N 1
ATOM 756 C CA . ARG A 1 90 ? 18.714 11.463 -3.988 1.00 47.44 90 ARG A CA 1
ATOM 757 C C . ARG A 1 90 ? 18.861 9.962 -3.772 1.00 47.44 90 ARG A C 1
ATOM 759 O O . ARG A 1 90 ? 17.912 9.296 -3.379 1.00 47.44 90 ARG A O 1
ATOM 766 N N . GLY A 1 91 ? 20.080 9.485 -4.008 1.00 46.00 91 GLY A N 1
ATOM 767 C CA . GLY A 1 91 ? 20.760 8.552 -3.108 1.00 46.00 91 GLY A CA 1
ATOM 768 C C . GLY A 1 91 ? 20.211 7.129 -2.996 1.00 46.00 91 GLY A C 1
ATOM 769 O O . GLY A 1 91 ? 19.431 6.822 -2.105 1.00 46.00 91 GLY A O 1
ATOM 770 N N . GLY A 1 92 ? 20.757 6.258 -3.847 1.00 51.41 92 GLY A N 1
ATOM 771 C CA . GLY A 1 92 ? 21.265 4.924 -3.515 1.00 51.41 92 GLY A CA 1
ATOM 772 C C . GLY A 1 92 ? 20.616 4.132 -2.375 1.00 51.41 92 GLY A C 1
ATOM 773 O O . GLY A 1 92 ? 21.020 4.251 -1.220 1.00 51.41 92 GLY A O 1
ATOM 774 N N . HIS A 1 93 ? 19.795 3.151 -2.746 1.00 46.06 93 HIS A N 1
ATOM 775 C CA . HIS A 1 93 ? 19.804 1.853 -2.077 1.00 46.06 93 HIS A CA 1
ATOM 776 C C . HIS A 1 93 ? 20.241 0.807 -3.100 1.00 46.06 93 HIS A C 1
ATOM 778 O O . HIS A 1 93 ? 19.444 0.251 -3.848 1.00 46.06 93 HIS A O 1
ATOM 784 N N . GLY A 1 94 ? 21.557 0.618 -3.200 1.00 52.31 94 GLY A N 1
ATOM 785 C CA . GLY A 1 94 ? 22.121 -0.424 -4.036 1.00 52.31 94 GLY A CA 1
ATOM 786 C C . GLY A 1 94 ? 21.666 -1.795 -3.551 1.00 52.31 94 GLY A C 1
ATOM 787 O O . GLY A 1 94 ? 21.936 -2.178 -2.418 1.00 52.31 94 GLY A O 1
ATOM 788 N N . SER A 1 95 ? 21.068 -2.565 -4.450 1.00 45.84 95 SER A N 1
ATOM 789 C CA . SER A 1 95 ? 21.206 -4.013 -4.426 1.00 45.84 95 SER A CA 1
ATOM 790 C C . SER A 1 95 ? 21.460 -4.501 -5.847 1.00 45.84 95 SER A C 1
ATOM 792 O O . SER A 1 95 ? 20.585 -4.963 -6.570 1.00 45.84 95 SER A O 1
ATOM 794 N N . ARG A 1 96 ? 22.732 -4.392 -6.244 1.00 50.41 96 ARG A N 1
ATOM 795 C CA . ARG A 1 96 ? 23.319 -5.380 -7.143 1.00 50.41 96 ARG A CA 1
ATOM 796 C C . ARG A 1 96 ? 23.174 -6.729 -6.451 1.00 50.41 96 ARG A C 1
ATOM 798 O O . ARG A 1 96 ? 23.821 -6.926 -5.435 1.00 50.41 96 ARG A O 1
ATOM 805 N N . CYS A 1 97 ? 22.323 -7.583 -7.002 1.00 35.09 97 CYS A N 1
ATOM 806 C CA . CYS A 1 97 ? 22.471 -9.036 -7.079 1.00 35.09 97 CYS A CA 1
ATOM 807 C C . CYS A 1 97 ? 21.332 -9.551 -7.965 1.00 35.09 97 CYS A C 1
ATOM 809 O O . CYS A 1 97 ? 20.255 -9.898 -7.486 1.00 35.09 97 CYS A O 1
ATOM 811 N N . ARG A 1 98 ? 21.566 -9.595 -9.280 1.00 42.22 98 ARG A N 1
ATOM 812 C CA . ARG A 1 98 ? 20.834 -10.522 -10.145 1.00 42.22 98 ARG A CA 1
ATOM 813 C C . ARG A 1 98 ? 21.776 -11.650 -10.555 1.00 42.22 98 ARG A C 1
ATOM 815 O O . ARG A 1 98 ? 22.038 -11.842 -11.733 1.00 42.22 98 ARG A O 1
ATOM 822 N N . ASP A 1 99 ? 22.239 -12.400 -9.560 1.00 45.31 99 ASP A N 1
ATOM 823 C CA . ASP A 1 99 ? 22.555 -13.813 -9.743 1.00 45.31 99 ASP A CA 1
ATOM 824 C C . ASP A 1 99 ? 21.226 -14.566 -9.697 1.00 45.31 99 ASP A C 1
ATOM 826 O O . ASP A 1 99 ? 20.709 -14.949 -8.650 1.00 45.31 99 ASP A O 1
ATOM 830 N N . GLY A 1 100 ? 20.598 -14.653 -10.867 1.00 41.09 100 GLY A N 1
ATOM 831 C CA . GLY A 1 100 ? 19.438 -15.495 -11.114 1.00 41.09 100 GLY A CA 1
ATOM 832 C C . GLY A 1 100 ? 19.884 -16.727 -11.877 1.00 41.09 100 GLY A C 1
ATOM 833 O O . GLY A 1 100 ? 19.626 -16.832 -13.074 1.00 41.09 100 GLY A O 1
ATOM 834 N N . GLU A 1 101 ? 20.576 -17.622 -11.175 1.00 41.34 101 GLU A N 1
ATOM 835 C CA . GLU A 1 101 ? 20.784 -19.012 -11.564 1.00 41.34 101 GLU A CA 1
ATOM 836 C C . GLU A 1 101 ? 19.450 -19.610 -12.043 1.00 41.34 101 GLU A C 1
ATOM 838 O O . GLU A 1 101 ? 18.440 -19.607 -11.334 1.00 41.34 101 GLU A O 1
ATOM 843 N N . ARG A 1 102 ? 19.425 -20.071 -13.294 1.00 34.41 102 ARG A N 1
ATOM 844 C CA . ARG A 1 102 ? 18.266 -20.727 -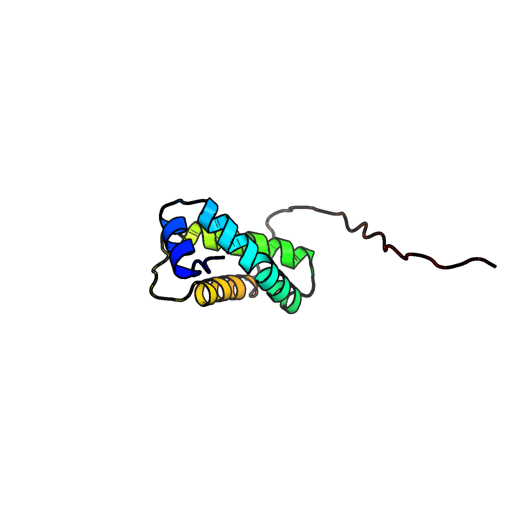13.898 1.00 34.41 102 ARG A CA 1
ATOM 845 C C . ARG A 1 102 ? 18.334 -22.214 -13.534 1.00 34.41 102 ARG A C 1
ATOM 847 O O . ARG A 1 102 ? 19.275 -22.876 -13.965 1.00 34.41 102 ARG A O 1
ATOM 854 N N . PRO A 1 103 ? 17.366 -22.784 -12.791 1.00 50.28 103 PRO A N 1
ATOM 855 C CA . PRO A 1 103 ? 17.374 -24.209 -12.512 1.00 50.28 103 PRO A CA 1
ATOM 856 C C . PRO A 1 103 ? 16.782 -24.939 -13.719 1.00 50.28 103 PRO A C 1
ATOM 858 O O . PRO A 1 103 ? 15.564 -25.056 -13.853 1.00 50.28 103 PRO A O 1
ATOM 861 N N . GLU A 1 104 ? 17.633 -25.446 -14.607 1.00 47.16 104 GLU A N 1
ATOM 862 C CA . GLU A 1 104 ? 17.207 -26.443 -15.590 1.00 47.16 104 GLU A CA 1
ATOM 863 C C . GLU A 1 104 ? 17.400 -27.836 -14.999 1.00 47.16 104 GLU A C 1
ATOM 865 O O . GLU A 1 104 ? 18.482 -28.421 -14.990 1.00 47.16 104 GLU A O 1
ATOM 870 N N . ARG A 1 105 ? 16.302 -28.351 -14.441 1.00 44.94 105 ARG A N 1
ATOM 871 C CA . ARG A 1 105 ? 16.160 -29.765 -14.102 1.00 44.94 105 ARG A CA 1
ATOM 872 C C . ARG A 1 105 ? 16.333 -30.612 -15.379 1.00 44.94 105 ARG A C 1
ATOM 874 O O . ARG A 1 105 ? 15.794 -30.272 -16.426 1.00 44.94 105 ARG A O 1
ATOM 881 N N . ARG A 1 106 ? 17.085 -31.709 -15.226 1.00 45.69 106 ARG A N 1
ATOM 882 C CA . ARG A 1 106 ? 17.443 -32.771 -16.198 1.00 45.69 106 ARG A CA 1
ATOM 883 C C . ARG A 1 106 ? 16.224 -33.441 -16.871 1.00 45.69 106 ARG A C 1
ATOM 885 O O . ARG A 1 106 ? 15.133 -33.362 -16.307 1.00 45.69 106 ARG A O 1
ATOM 892 N N . PRO A 1 107 ? 16.398 -34.158 -18.006 1.00 51.44 107 PRO A N 1
ATOM 893 C CA . PRO A 1 107 ? 16.685 -35.618 -17.977 1.00 51.44 107 PRO A CA 1
ATOM 894 C C . PRO A 1 107 ? 17.684 -36.065 -19.083 1.00 51.44 107 PRO A C 1
ATOM 896 O O . PRO A 1 107 ? 17.766 -35.430 -20.123 1.00 51.44 107 PRO A O 1
ATOM 899 N N . GLY A 1 108 ? 18.592 -37.028 -18.882 1.00 44.25 108 GLY A N 1
ATOM 900 C CA . GLY A 1 108 ? 18.406 -38.488 -19.031 1.00 44.25 108 GLY A CA 1
ATOM 901 C C . GLY A 1 108 ? 19.616 -39.018 -19.837 1.00 44.25 108 GLY A C 1
ATOM 902 O O . GLY A 1 108 ? 19.954 -38.429 -20.852 1.00 44.25 108 GLY A O 1
ATOM 903 N N . ALA A 1 109 ? 20.494 -39.835 -19.251 1.00 48.75 109 ALA A N 1
ATOM 904 C CA . ALA A 1 109 ? 20.595 -41.280 -19.496 1.00 48.75 109 ALA A CA 1
ATOM 905 C C . ALA A 1 109 ? 20.690 -41.656 -20.991 1.00 48.75 109 ALA A C 1
ATOM 907 O O . ALA A 1 109 ? 19.683 -41.641 -21.697 1.00 48.75 109 ALA A O 1
ATOM 908 N N . GLY A 1 110 ? 21.902 -42.021 -21.413 1.00 47.00 110 GLY A N 1
ATOM 909 C CA . GLY A 1 110 ? 22.257 -42.592 -22.711 1.00 47.00 110 GLY A CA 1
ATOM 910 C C . GLY A 1 110 ? 23.725 -42.974 -22.698 1.00 47.00 110 GLY A C 1
ATOM 911 O O . GLY A 1 110 ? 24.540 -42.029 -22.675 1.00 47.00 110 GLY A O 1
#

pLDDT: mean 72.5, std 16.83, range [34.41, 88.5]

Foldseek 3Di:
DDPPALLNLLVCVLVVDVVSVVVNCVVCVVVLLVVLCVLPVDNVLSVVLSVQLVVVCNVCSPVDDSPDGPVVVSVVSSVVSSPPPPDPDDDDPDDPDPPPDDDDDDDDDD